Protein AF-A0AB39AM16-F1 (afdb_monomer)

Sequence (163 aa):
MNDDSYDWVLAPHMIETSYLYLKASELMWSHSISISIANAALALEILLKSFNCKVVSNDGLINEKYQFNAKVLNKKENAHDLVYLFNALPTSIKHKFSSDLSLILIERYRHTFIESRYIYEKNAITGGTTALMDMTSRLLKKTISIYLERGCTDQWIKNYPDV

Structure (mmCIF, N/CA/C/O backbone):
data_AF-A0AB39AM16-F1
#
_entry.id   AF-A0AB39AM16-F1
#
loop_
_atom_site.group_PDB
_atom_site.id
_atom_site.type_symbol
_atom_site.label_atom_id
_atom_site.label_alt_id
_atom_site.label_comp_id
_atom_site.label_asym_id
_atom_site.label_entity_id
_atom_site.label_seq_id
_atom_site.pdbx_PDB_ins_code
_atom_site.Cartn_x
_atom_site.Cartn_y
_atom_site.Cartn_z
_atom_site.occupancy
_atom_site.B_iso_or_equiv
_atom_site.auth_seq_id
_atom_site.auth_comp_id
_atom_site.auth_asym_id
_atom_site.auth_atom_id
_atom_site.pdbx_PDB_model_num
ATOM 1 N N . MET A 1 1 ? 5.041 6.022 29.432 1.00 39.16 1 MET A N 1
ATOM 2 C CA . MET A 1 1 ? 4.688 5.126 28.315 1.00 39.16 1 MET A CA 1
ATOM 3 C C . MET A 1 1 ? 3.328 5.588 27.839 1.00 39.16 1 MET A C 1
ATOM 5 O O . MET A 1 1 ? 2.355 5.309 28.523 1.00 39.16 1 MET A O 1
ATOM 9 N N . ASN A 1 2 ? 3.280 6.419 26.796 1.00 37.88 2 ASN A N 1
ATOM 10 C CA . ASN A 1 2 ? 2.002 6.810 26.208 1.00 37.88 2 ASN A CA 1
ATOM 11 C C . ASN A 1 2 ? 1.534 5.630 25.371 1.00 37.88 2 ASN A C 1
ATOM 13 O O . ASN A 1 2 ? 2.184 5.257 24.398 1.00 37.88 2 ASN A O 1
ATOM 17 N N . ASP A 1 3 ? 0.479 4.994 25.851 1.00 43.09 3 ASP A N 1
ATOM 18 C CA . ASP A 1 3 ? -0.252 3.972 25.132 1.00 43.09 3 ASP A CA 1
ATOM 19 C C . ASP A 1 3 ? -0.918 4.662 23.932 1.00 43.09 3 ASP A C 1
ATOM 21 O O . ASP A 1 3 ? -1.806 5.497 24.115 1.00 43.09 3 ASP A O 1
ATOM 25 N N . ASP A 1 4 ? -0.422 4.388 22.718 1.00 51.41 4 ASP A N 1
ATOM 26 C CA . ASP A 1 4 ? -0.986 4.798 21.420 1.00 51.41 4 ASP A CA 1
ATOM 27 C C . ASP A 1 4 ? -2.341 4.087 21.206 1.00 51.41 4 ASP A C 1
ATOM 29 O O . ASP A 1 4 ? -2.531 3.330 20.248 1.00 51.41 4 ASP A O 1
ATOM 33 N N . SER A 1 5 ? -3.275 4.285 22.135 1.00 47.34 5 SER A N 1
ATOM 34 C CA . SER A 1 5 ? -4.622 3.723 22.167 1.00 47.34 5 SER A CA 1
ATOM 35 C C . SER A 1 5 ? -5.466 4.363 21.054 1.00 47.34 5 SER A C 1
ATOM 37 O O . SER A 1 5 ? -6.340 5.193 21.281 1.00 47.34 5 SER A O 1
ATOM 39 N N . TYR A 1 6 ? -5.149 3.945 19.829 1.00 61.00 6 TYR A N 1
ATOM 40 C CA . TYR A 1 6 ? -5.910 4.016 18.588 1.00 61.00 6 TYR A CA 1
ATOM 41 C C . TYR A 1 6 ? -6.390 5.395 18.117 1.00 61.00 6 TYR A C 1
ATOM 43 O O . TYR A 1 6 ? -7.578 5.606 17.897 1.00 61.00 6 TYR A O 1
ATOM 51 N N . ASP A 1 7 ? -5.440 6.277 17.800 1.00 76.81 7 ASP A N 1
ATOM 52 C CA . ASP A 1 7 ? -5.688 7.586 17.163 1.00 76.81 7 ASP A CA 1
ATOM 53 C C . ASP A 1 7 ? -5.973 7.502 15.640 1.00 76.81 7 ASP A C 1
ATOM 55 O O . ASP A 1 7 ? -5.944 8.494 14.914 1.00 76.81 7 ASP A O 1
ATOM 59 N N . TRP A 1 8 ? -6.216 6.294 15.116 1.00 88.81 8 TRP A N 1
ATOM 60 C CA . TRP A 1 8 ? -6.452 6.046 13.692 1.00 88.81 8 TRP A CA 1
ATOM 61 C C . TRP A 1 8 ? -7.643 5.114 13.453 1.00 88.81 8 TRP A C 1
ATOM 63 O O . TRP A 1 8 ? -7.855 4.118 14.163 1.00 88.81 8 TRP A O 1
ATOM 73 N N . VAL A 1 9 ? -8.417 5.445 12.418 1.00 92.56 9 VAL A N 1
ATOM 74 C CA . VAL A 1 9 ? -9.633 4.726 12.023 1.00 92.56 9 VAL A CA 1
ATOM 75 C C . VAL A 1 9 ? -9.296 3.391 11.365 1.00 92.56 9 VAL A C 1
ATOM 77 O O . VAL A 1 9 ? -8.294 3.265 10.663 1.00 92.56 9 VAL A O 1
ATOM 80 N N . LEU A 1 10 ? -10.141 2.383 11.570 1.00 94.69 10 LEU A N 1
ATOM 81 C CA . LEU A 1 10 ? -10.104 1.191 10.728 1.00 94.69 10 LEU A CA 1
ATOM 82 C C . LEU A 1 10 ? -10.630 1.597 9.348 1.00 94.69 10 LEU A C 1
ATOM 84 O O . LEU A 1 10 ? -11.735 2.121 9.262 1.00 94.69 10 LEU A O 1
ATOM 88 N N . ALA A 1 11 ? -9.861 1.355 8.285 1.00 96.62 11 ALA A N 1
ATOM 89 C CA . ALA A 1 11 ? -10.239 1.682 6.908 1.00 96.62 11 ALA A CA 1
ATOM 90 C C . ALA A 1 11 ? -10.289 0.424 6.014 1.00 96.62 11 ALA A C 1
ATOM 92 O O . ALA A 1 11 ? -9.455 0.285 5.113 1.00 96.62 11 ALA A O 1
ATOM 93 N N . PRO A 1 12 ? -11.215 -0.528 6.261 1.00 96.50 12 PRO A N 1
ATOM 94 C CA . PRO A 1 12 ? -11.258 -1.825 5.578 1.00 96.50 12 PRO A CA 1
ATOM 95 C C . PRO A 1 12 ? -11.254 -1.716 4.055 1.00 96.50 12 PRO A C 1
ATOM 97 O O . PRO A 1 12 ? -10.476 -2.397 3.395 1.00 96.50 12 PRO A O 1
ATOM 100 N N . HIS A 1 13 ? -12.023 -0.776 3.503 1.00 97.31 13 HIS A N 1
ATOM 101 C CA . HIS A 1 13 ? -12.110 -0.577 2.059 1.00 97.31 13 HIS A CA 1
ATOM 102 C C . HIS A 1 13 ? -10.779 -0.080 1.446 1.00 97.31 13 HIS A C 1
ATOM 104 O O . HIS A 1 13 ? -10.454 -0.423 0.308 1.00 97.31 13 HIS A O 1
ATOM 110 N N . MET A 1 14 ? -9.927 0.643 2.195 1.00 98.38 14 MET A N 1
ATOM 111 C CA . MET A 1 14 ? -8.550 0.928 1.746 1.00 98.38 14 MET A CA 1
ATOM 112 C C . MET A 1 14 ? -7.671 -0.328 1.745 1.00 98.38 14 MET A C 1
ATOM 114 O O . MET A 1 14 ? -6.839 -0.486 0.851 1.00 98.38 14 MET A O 1
ATOM 118 N N . ILE A 1 15 ? -7.842 -1.218 2.726 1.00 98.31 15 ILE A N 1
ATOM 119 C CA . ILE A 1 15 ? -7.086 -2.476 2.818 1.00 98.31 15 ILE A CA 1
ATOM 120 C C . ILE A 1 15 ? -7.474 -3.421 1.677 1.00 98.31 15 ILE A C 1
ATOM 122 O O . ILE A 1 15 ? -6.590 -3.956 1.007 1.00 98.31 15 ILE A O 1
ATOM 126 N N . GLU A 1 16 ? -8.769 -3.553 1.393 1.00 98.06 16 GLU A N 1
ATOM 127 C CA . GLU A 1 16 ? -9.278 -4.271 0.222 1.00 98.06 16 GLU A CA 1
ATOM 128 C C . GLU A 1 16 ? -8.714 -3.678 -1.076 1.00 98.06 16 GLU A C 1
ATOM 130 O O . GLU A 1 16 ? -8.183 -4.397 -1.921 1.00 98.06 16 GLU A O 1
ATOM 135 N N . THR A 1 17 ? -8.727 -2.350 -1.214 1.00 98.44 17 THR A N 1
ATOM 136 C CA . THR A 1 17 ? -8.153 -1.687 -2.394 1.00 98.44 17 THR A CA 1
ATOM 137 C C . THR A 1 17 ? -6.654 -1.992 -2.538 1.00 98.44 17 THR A C 1
ATOM 139 O O . THR A 1 17 ? -6.186 -2.299 -3.635 1.00 98.44 17 THR A O 1
ATOM 142 N N . SER A 1 18 ? -5.886 -1.954 -1.441 1.00 98.69 18 SER A N 1
ATOM 143 C CA . SER A 1 18 ? -4.465 -2.336 -1.434 1.00 98.69 18 SER A CA 1
ATOM 144 C C . SER A 1 18 ? -4.266 -3.784 -1.899 1.00 98.69 18 SER A C 1
ATOM 146 O O . SER A 1 18 ? -3.403 -4.047 -2.740 1.00 98.69 18 SER A O 1
ATOM 148 N N . TYR A 1 19 ? -5.101 -4.712 -1.424 1.00 98.69 19 TYR A N 1
ATOM 149 C CA . TYR A 1 19 ? -5.098 -6.102 -1.877 1.00 98.69 19 TYR A CA 1
ATOM 150 C C . TYR A 1 19 ? -5.367 -6.234 -3.379 1.00 98.69 19 TYR A C 1
ATOM 152 O O . TYR A 1 19 ? -4.644 -6.962 -4.057 1.00 98.69 19 TYR A O 1
ATOM 160 N N . LEU A 1 20 ? -6.357 -5.520 -3.921 1.00 98.50 20 LEU A N 1
ATOM 161 C CA . LEU A 1 20 ? -6.680 -5.581 -5.350 1.00 98.50 20 LEU A CA 1
ATOM 162 C C . LEU A 1 20 ? -5.506 -5.110 -6.220 1.00 98.50 20 LEU A C 1
ATOM 164 O O . LEU A 1 20 ? -5.180 -5.757 -7.216 1.00 98.50 20 LEU A O 1
ATOM 168 N N . TYR A 1 21 ? -4.808 -4.042 -5.821 1.00 98.56 21 TYR A N 1
ATOM 169 C CA . TYR A 1 21 ? -3.587 -3.609 -6.512 1.00 98.56 21 TYR A CA 1
ATOM 170 C C . TYR A 1 21 ? -2.434 -4.604 -6.356 1.00 98.56 21 TYR A C 1
ATOM 172 O O . TYR A 1 21 ? -1.667 -4.813 -7.297 1.00 98.56 21 TYR A O 1
ATOM 180 N N . LEU A 1 22 ? -2.324 -5.274 -5.208 1.00 98.56 22 LEU A N 1
ATOM 181 C CA . LEU A 1 22 ? -1.355 -6.351 -5.029 1.00 98.56 22 LEU A CA 1
ATOM 182 C C . LEU A 1 22 ? -1.666 -7.544 -5.951 1.00 98.56 22 LEU A C 1
ATOM 184 O O . LEU A 1 22 ? -0.759 -8.081 -6.582 1.00 98.56 22 LEU A O 1
ATOM 188 N N . LYS A 1 23 ? -2.940 -7.912 -6.114 1.00 98.44 23 LYS A N 1
ATOM 189 C CA . LYS A 1 23 ? -3.370 -8.950 -7.065 1.00 98.44 23 LYS A CA 1
ATOM 190 C C . LYS A 1 23 ? -3.097 -8.553 -8.511 1.00 98.44 23 LYS A C 1
ATOM 192 O O . LYS A 1 23 ? -2.592 -9.363 -9.286 1.00 98.44 23 LYS A O 1
ATOM 197 N N . ALA A 1 24 ? -3.348 -7.295 -8.867 1.00 98.12 24 ALA A N 1
ATOM 198 C CA . ALA A 1 24 ? -2.972 -6.762 -10.173 1.00 98.12 24 ALA A CA 1
ATOM 199 C C . ALA A 1 24 ? -1.452 -6.849 -10.405 1.00 98.12 24 ALA A C 1
ATOM 201 O O . ALA A 1 24 ? -1.019 -7.230 -11.491 1.00 98.12 24 ALA A O 1
ATOM 202 N N . SER A 1 25 ? -0.638 -6.566 -9.380 1.00 97.81 25 SER A N 1
ATOM 203 C CA . SER A 1 25 ? 0.816 -6.760 -9.433 1.00 97.81 25 SER A CA 1
ATOM 204 C C . SER A 1 25 ? 1.187 -8.213 -9.736 1.00 97.81 25 SER A C 1
ATOM 206 O O . SER A 1 25 ? 1.980 -8.452 -10.647 1.00 97.81 25 SER A O 1
ATOM 208 N N . GLU A 1 26 ? 0.613 -9.176 -9.013 1.00 98.12 26 GLU A N 1
ATOM 209 C CA . GLU A 1 26 ? 0.876 -10.611 -9.205 1.00 98.12 26 GLU A CA 1
ATOM 210 C C . GLU A 1 26 ? 0.556 -11.060 -10.639 1.00 98.12 26 GLU A C 1
ATOM 212 O O . GLU A 1 26 ? 1.390 -11.684 -11.296 1.00 98.12 26 GLU A O 1
ATOM 217 N N . LEU A 1 27 ? -0.615 -10.678 -11.159 1.00 98.12 27 LEU A N 1
ATOM 218 C CA . LEU A 1 27 ? -1.039 -11.015 -12.521 1.00 98.12 27 LEU A CA 1
ATOM 219 C C . LEU A 1 27 ? -0.117 -10.396 -13.579 1.00 98.12 27 LEU A C 1
ATOM 221 O O . LEU A 1 27 ? 0.266 -11.057 -14.545 1.00 98.12 27 LEU A O 1
ATOM 225 N N . MET A 1 28 ? 0.287 -9.140 -13.383 1.00 96.69 28 MET A N 1
ATOM 226 C CA . MET A 1 28 ? 1.123 -8.422 -14.342 1.00 96.69 28 MET A CA 1
ATOM 227 C C . MET A 1 28 ? 2.578 -8.880 -14.358 1.00 96.69 28 MET A C 1
ATOM 229 O O . MET A 1 28 ? 3.272 -8.568 -15.322 1.00 96.69 28 MET A O 1
ATOM 233 N N . TRP A 1 29 ? 3.055 -9.628 -13.358 1.00 97.19 29 TRP A N 1
ATOM 234 C CA . TRP A 1 29 ? 4.465 -10.028 -13.265 1.00 97.19 29 TRP A CA 1
ATOM 235 C C . TRP A 1 29 ? 4.970 -10.742 -14.528 1.00 97.19 29 TRP A C 1
ATOM 237 O O . TRP A 1 29 ? 6.063 -10.455 -15.013 1.00 97.19 29 TRP A O 1
ATOM 247 N N . SER A 1 30 ? 4.144 -11.622 -15.103 1.00 95.88 30 SER A N 1
ATOM 248 C CA . SER A 1 30 ? 4.477 -12.386 -16.315 1.00 95.88 30 SER A CA 1
ATOM 249 C C . SER A 1 30 ? 4.346 -11.593 -17.624 1.00 95.88 30 SER A C 1
ATOM 251 O O . SER A 1 30 ? 4.887 -12.009 -18.647 1.00 95.88 30 SER A O 1
ATOM 253 N N . HIS A 1 31 ? 3.658 -10.449 -17.600 1.00 95.25 31 HIS A N 1
ATOM 254 C CA . HIS A 1 31 ? 3.367 -9.636 -18.785 1.00 95.25 31 HIS A CA 1
ATOM 255 C C . HIS A 1 31 ? 4.211 -8.360 -18.850 1.00 95.25 31 HIS A C 1
ATOM 257 O O . HIS A 1 31 ? 4.647 -7.942 -19.920 1.00 95.25 31 HIS A O 1
ATOM 263 N N . SER A 1 32 ? 4.428 -7.715 -17.707 1.00 94.50 32 SER A N 1
ATOM 264 C CA . SER A 1 32 ? 5.239 -6.513 -17.571 1.00 94.50 32 SER A CA 1
ATOM 265 C C . SER A 1 32 ? 5.701 -6.356 -16.125 1.00 94.50 32 SER A C 1
ATOM 267 O O . SER A 1 32 ? 4.945 -5.928 -15.250 1.00 94.50 32 SER A O 1
ATOM 269 N N . ILE A 1 33 ? 6.982 -6.646 -15.892 1.00 93.94 33 ILE A N 1
ATOM 270 C CA . ILE A 1 33 ? 7.633 -6.476 -14.585 1.00 93.94 33 ILE A CA 1
ATOM 271 C C . ILE A 1 33 ? 7.499 -5.028 -14.096 1.00 93.94 33 ILE A C 1
ATOM 273 O O . ILE A 1 33 ? 7.208 -4.797 -12.927 1.00 93.94 33 ILE A O 1
ATOM 277 N N . SER A 1 34 ? 7.650 -4.046 -14.985 1.00 93.50 34 SER A N 1
ATOM 278 C CA . SER A 1 34 ? 7.537 -2.628 -14.637 1.00 93.50 34 SER A CA 1
ATOM 279 C C . SER A 1 34 ? 6.146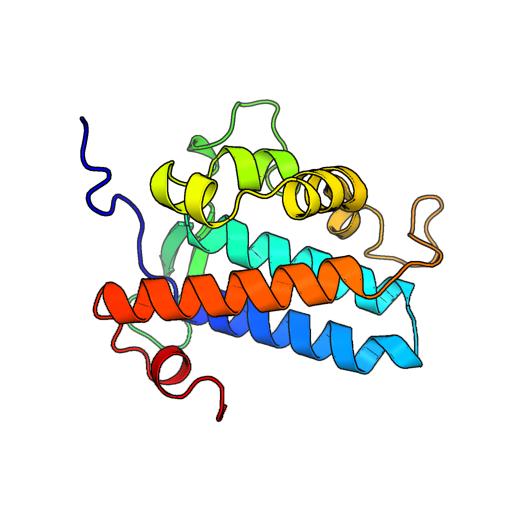 -2.260 -14.123 1.00 93.50 34 SER A C 1
ATOM 281 O O . SER A 1 34 ? 6.026 -1.656 -13.057 1.00 93.50 34 SER A O 1
ATOM 283 N N . ILE A 1 35 ? 5.090 -2.671 -14.839 1.00 95.00 35 ILE A N 1
ATOM 284 C CA . ILE A 1 35 ? 3.702 -2.430 -14.418 1.00 95.00 35 ILE A CA 1
ATOM 285 C C . ILE A 1 35 ? 3.397 -3.199 -13.130 1.00 95.00 35 ILE A C 1
ATOM 287 O O . ILE A 1 35 ? 2.724 -2.675 -12.244 1.00 95.00 35 ILE A O 1
ATOM 291 N N . SER A 1 36 ? 3.907 -4.423 -12.996 1.00 96.19 36 SER A N 1
ATOM 292 C CA . SER A 1 36 ? 3.769 -5.214 -11.774 1.00 96.19 36 SER A CA 1
ATOM 293 C C . SER A 1 36 ? 4.349 -4.480 -10.560 1.00 96.19 36 SER A C 1
ATOM 295 O O . SER A 1 36 ? 3.630 -4.206 -9.601 1.00 96.19 36 SER A O 1
ATOM 297 N N . ILE A 1 37 ? 5.607 -4.035 -10.634 1.00 96.19 37 ILE A N 1
ATOM 298 C CA . ILE A 1 37 ? 6.263 -3.322 -9.531 1.00 96.19 37 ILE A CA 1
ATOM 299 C C . ILE A 1 37 ? 5.556 -1.994 -9.216 1.00 96.19 37 ILE A C 1
ATOM 301 O O . ILE A 1 37 ? 5.396 -1.662 -8.041 1.00 96.19 37 ILE A O 1
ATOM 305 N N . ALA A 1 38 ? 5.088 -1.252 -10.225 1.00 95.75 38 ALA A N 1
ATOM 306 C CA . ALA A 1 38 ? 4.311 -0.030 -10.004 1.00 95.75 38 ALA A CA 1
ATOM 307 C C . ALA A 1 38 ? 3.011 -0.305 -9.222 1.00 95.75 38 ALA A C 1
ATOM 309 O O . ALA A 1 38 ? 2.681 0.438 -8.295 1.00 95.75 38 ALA A O 1
ATOM 310 N N . ASN A 1 39 ? 2.311 -1.403 -9.530 1.00 97.25 39 ASN A N 1
ATOM 311 C CA . ASN A 1 39 ? 1.129 -1.834 -8.780 1.00 97.25 39 ASN A CA 1
ATOM 312 C C . ASN A 1 39 ? 1.475 -2.284 -7.351 1.00 97.25 39 ASN A C 1
ATOM 314 O O . ASN A 1 39 ? 0.753 -1.935 -6.419 1.00 97.25 39 ASN A O 1
ATOM 318 N N . ALA A 1 40 ? 2.595 -2.984 -7.139 1.00 97.88 40 ALA A N 1
ATOM 319 C CA . ALA A 1 40 ? 3.052 -3.344 -5.793 1.00 97.88 40 ALA A CA 1
ATOM 320 C C . ALA A 1 40 ? 3.398 -2.108 -4.942 1.00 97.88 40 ALA A C 1
ATOM 322 O O . ALA A 1 40 ? 3.095 -2.076 -3.746 1.00 97.88 40 ALA A O 1
ATOM 323 N N . ALA A 1 41 ? 4.008 -1.085 -5.555 1.00 97.44 41 ALA A N 1
ATOM 324 C CA . ALA A 1 41 ? 4.302 0.190 -4.905 1.00 97.44 41 ALA A CA 1
ATOM 325 C C . ALA A 1 41 ? 3.016 0.944 -4.537 1.00 97.44 41 ALA A C 1
ATOM 327 O O . ALA A 1 41 ? 2.897 1.426 -3.414 1.00 97.44 41 ALA A O 1
ATOM 328 N N . LEU A 1 42 ? 2.030 0.981 -5.440 1.00 97.81 42 LEU A N 1
ATOM 329 C CA . LEU A 1 42 ? 0.723 1.582 -5.168 1.00 97.81 42 LEU A CA 1
ATOM 330 C C . LEU A 1 42 ? -0.033 0.844 -4.055 1.00 97.81 42 LEU A C 1
ATOM 332 O O . LEU A 1 42 ? -0.578 1.476 -3.152 1.00 97.81 42 LEU A O 1
ATOM 336 N N . ALA A 1 43 ? -0.027 -0.489 -4.074 1.00 98.62 43 ALA A N 1
ATOM 337 C CA . ALA A 1 43 ? -0.616 -1.297 -3.013 1.00 98.62 43 ALA A CA 1
ATOM 338 C C . ALA A 1 43 ? -0.003 -0.955 -1.645 1.00 98.62 43 ALA A C 1
ATOM 340 O O . ALA A 1 43 ? -0.737 -0.753 -0.673 1.00 98.62 43 ALA A O 1
ATOM 341 N N . LEU A 1 44 ? 1.328 -0.828 -1.573 1.00 98.62 44 LEU A N 1
ATOM 342 C CA . LEU A 1 44 ? 2.023 -0.423 -0.352 1.00 98.62 44 LEU A CA 1
ATOM 343 C C . LEU A 1 44 ? 1.683 1.012 0.060 1.00 98.62 44 LEU A C 1
ATOM 345 O O . LEU A 1 44 ? 1.421 1.253 1.233 1.00 98.62 44 LEU A O 1
ATOM 349 N N . GLU A 1 45 ? 1.645 1.955 -0.882 1.00 98.44 45 GLU A N 1
ATOM 350 C CA . GLU A 1 45 ? 1.264 3.344 -0.612 1.00 98.44 45 GLU A CA 1
ATOM 351 C C . GLU A 1 45 ? -0.123 3.427 0.040 1.00 98.44 45 GLU A C 1
ATOM 353 O O . GLU A 1 45 ? -0.285 4.080 1.073 1.00 98.44 45 GLU A O 1
ATOM 358 N N . ILE A 1 46 ? -1.116 2.737 -0.530 1.00 98.62 46 ILE A N 1
ATOM 359 C CA . ILE A 1 46 ? -2.488 2.701 -0.005 1.00 98.62 46 ILE A CA 1
ATOM 360 C C . ILE A 1 46 ? -2.507 2.111 1.410 1.00 98.62 46 ILE A C 1
A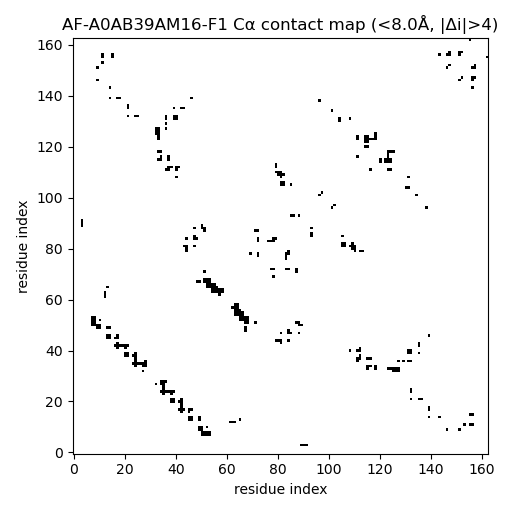TOM 362 O O . ILE A 1 46 ? -3.132 2.686 2.303 1.00 98.62 46 ILE A O 1
ATOM 366 N N . LEU A 1 47 ? -1.778 1.014 1.634 1.00 98.69 47 LEU A N 1
ATOM 367 C CA . LEU A 1 47 ? -1.664 0.368 2.942 1.00 98.69 47 LEU A CA 1
ATOM 368 C C . LEU A 1 47 ? -1.017 1.279 3.990 1.00 98.69 47 LEU A C 1
ATOM 370 O O . LEU A 1 47 ? -1.458 1.314 5.133 1.00 98.69 47 LEU A O 1
ATOM 374 N N . LEU A 1 48 ? 0.026 2.032 3.639 1.00 98.25 48 LEU A N 1
ATOM 375 C CA . LEU A 1 48 ? 0.647 2.967 4.580 1.00 98.25 48 LEU A CA 1
ATOM 376 C C . LEU A 1 48 ? -0.296 4.137 4.891 1.00 98.25 48 LEU A C 1
ATOM 378 O O . LEU A 1 48 ? -0.433 4.544 6.046 1.00 98.25 48 LEU A O 1
ATOM 382 N N . LYS A 1 49 ? -1.001 4.644 3.874 1.00 98.06 49 LYS A N 1
ATOM 383 C CA . LYS A 1 49 ? -1.972 5.735 4.029 1.00 98.06 49 LYS A CA 1
ATOM 384 C C . LYS A 1 49 ? -3.170 5.360 4.893 1.00 98.06 49 LYS A C 1
ATOM 386 O O . LYS A 1 49 ? -3.701 6.251 5.555 1.00 98.06 49 LYS A O 1
ATOM 391 N N . SER A 1 50 ? -3.586 4.092 4.927 1.00 97.75 50 SER A N 1
ATOM 392 C CA . SER A 1 50 ? -4.761 3.675 5.706 1.00 97.75 50 SER A CA 1
ATOM 393 C C . SER A 1 50 ? -4.618 3.951 7.205 1.00 97.75 50 SER A C 1
ATOM 395 O O . SER A 1 50 ? -5.618 4.163 7.879 1.00 97.75 50 SER A O 1
ATOM 397 N N . PHE A 1 51 ? -3.390 4.005 7.734 1.00 97.06 51 PHE A N 1
ATOM 398 C CA . PHE A 1 51 ? -3.134 4.302 9.150 1.00 97.06 51 PHE A CA 1
ATOM 399 C C . PHE A 1 51 ? -3.187 5.792 9.503 1.00 97.06 51 PHE A C 1
ATOM 401 O O . PHE A 1 51 ? -3.184 6.135 10.676 1.00 97.06 51 PHE A O 1
ATOM 408 N N . ASN A 1 52 ? -3.231 6.679 8.510 1.00 95.75 52 ASN A N 1
ATOM 409 C CA . ASN A 1 52 ? -3.273 8.128 8.698 1.00 95.75 52 ASN A CA 1
ATOM 410 C C . ASN A 1 52 ? -4.326 8.741 7.773 1.00 95.75 52 ASN A C 1
ATOM 412 O O . ASN A 1 52 ? -4.073 9.718 7.067 1.00 95.75 52 ASN A O 1
ATOM 416 N N . CYS A 1 53 ? -5.510 8.139 7.727 1.00 95.62 53 CYS A N 1
ATOM 417 C CA . CYS A 1 53 ? -6.630 8.621 6.932 1.00 95.62 53 CYS A CA 1
ATOM 418 C C . CYS A 1 53 ? -7.809 9.035 7.817 1.00 95.62 53 CYS A C 1
ATOM 420 O O . CYS A 1 53 ? -7.843 8.772 9.017 1.00 95.62 53 CYS A O 1
ATOM 422 N N . LYS A 1 54 ? -8.777 9.710 7.202 1.00 94.88 54 LYS A N 1
ATOM 423 C CA . LYS A 1 54 ? -10.091 9.990 7.782 1.00 94.88 54 LYS A CA 1
ATOM 424 C C . LYS A 1 54 ? -11.170 9.696 6.752 1.00 94.88 54 LYS A C 1
ATOM 426 O O . LYS A 1 54 ? -10.943 9.906 5.556 1.00 94.88 54 LYS A O 1
ATOM 431 N N . VAL A 1 55 ? -12.340 9.278 7.215 1.00 95.19 55 VAL A N 1
ATOM 432 C CA . VAL A 1 55 ? -13.532 9.189 6.371 1.00 95.19 55 VAL A CA 1
ATOM 433 C C . VAL A 1 55 ? -13.972 10.606 5.994 1.00 95.19 55 VAL A C 1
ATOM 435 O O . VAL A 1 55 ? -13.976 11.515 6.824 1.00 95.19 55 VAL A O 1
ATOM 438 N N . VAL A 1 56 ? -14.283 10.819 4.717 1.00 96.38 56 VAL A N 1
ATOM 439 C CA . VAL A 1 56 ? -14.774 12.102 4.185 1.00 96.38 56 VAL A CA 1
ATOM 440 C C . VAL A 1 56 ? -16.124 11.982 3.485 1.00 96.38 56 VAL A C 1
ATOM 442 O O . VAL A 1 56 ? -16.761 13.000 3.230 1.00 96.38 56 VAL A O 1
ATOM 445 N N . SER A 1 57 ? -16.566 10.766 3.156 1.00 95.38 57 SER A N 1
ATOM 446 C CA . SER A 1 57 ? -17.892 10.499 2.591 1.00 95.38 57 SER A CA 1
ATOM 447 C C . SER A 1 57 ? -18.242 9.013 2.710 1.00 95.38 57 SER A C 1
ATOM 449 O O . SER A 1 57 ? -17.338 8.186 2.823 1.00 95.38 57 SER A O 1
ATOM 451 N N . ASN A 1 58 ? -19.537 8.687 2.623 1.00 93.44 58 ASN A N 1
ATOM 452 C CA . ASN A 1 58 ? -20.082 7.326 2.698 1.00 93.44 58 ASN A CA 1
ATOM 453 C C . ASN A 1 58 ? -19.715 6.558 3.984 1.00 93.44 58 ASN A C 1
ATOM 455 O O . ASN A 1 58 ? -19.513 5.354 3.915 1.00 93.44 58 ASN A O 1
ATOM 459 N N . ASP A 1 59 ? -19.622 7.249 5.124 1.00 92.94 59 ASP A N 1
ATOM 460 C CA . ASP A 1 59 ? -19.285 6.659 6.431 1.00 92.94 59 ASP A CA 1
ATOM 461 C C . ASP A 1 59 ? -20.183 5.458 6.773 1.00 92.94 59 ASP A C 1
ATOM 463 O O . ASP A 1 59 ? -21.412 5.538 6.674 1.00 92.94 59 ASP A O 1
ATOM 467 N N . GLY A 1 60 ? -19.559 4.331 7.114 1.00 86.50 60 GLY A N 1
ATOM 468 C CA . GLY A 1 60 ? -20.204 3.056 7.416 1.00 86.50 60 GLY A CA 1
ATOM 469 C C . GLY A 1 60 ? -20.707 2.256 6.207 1.00 86.50 60 GLY A C 1
ATOM 470 O O . GLY A 1 60 ? -21.305 1.196 6.399 1.00 86.50 60 GLY A O 1
ATOM 471 N N . LEU A 1 61 ? -20.501 2.724 4.971 1.00 89.75 61 LEU A N 1
ATOM 472 C CA . LEU A 1 61 ? -20.907 2.015 3.751 1.00 89.75 61 LEU A CA 1
ATOM 473 C C . LEU A 1 61 ? -19.721 1.308 3.080 1.00 89.75 61 LEU A C 1
ATOM 475 O O . LEU A 1 61 ? -18.575 1.730 3.182 1.00 89.75 61 LEU A O 1
ATOM 479 N N . ILE A 1 62 ? -20.003 0.280 2.273 1.00 86.69 62 ILE A N 1
ATOM 480 C CA . ILE A 1 62 ? -18.966 -0.479 1.542 1.00 86.69 62 ILE A CA 1
ATOM 481 C C . ILE A 1 62 ? -18.109 0.390 0.600 1.00 86.69 62 ILE A C 1
ATOM 483 O O . ILE A 1 62 ? -17.004 0.023 0.228 1.00 86.69 62 ILE A O 1
ATOM 487 N N . ASN A 1 63 ? -18.611 1.563 0.208 1.00 89.00 63 ASN A N 1
ATOM 488 C CA . ASN A 1 63 ? -17.942 2.507 -0.680 1.00 89.00 63 ASN A CA 1
ATOM 489 C C . ASN A 1 63 ? -17.453 3.774 0.048 1.00 89.00 63 ASN A C 1
ATOM 491 O O . ASN A 1 63 ? -17.412 4.851 -0.570 1.00 89.00 63 ASN A O 1
ATOM 495 N N . GLU A 1 64 ? -17.089 3.643 1.331 1.00 94.62 64 GLU A N 1
ATOM 496 C CA . GLU A 1 64 ? -16.433 4.676 2.139 1.00 94.62 64 GLU A CA 1
ATOM 497 C C . GLU A 1 64 ? -15.324 5.385 1.356 1.00 94.62 64 GLU A C 1
ATOM 499 O O . GLU A 1 64 ? -14.511 4.767 0.653 1.00 94.62 64 GLU A O 1
ATOM 504 N N . LYS A 1 65 ? -15.300 6.714 1.462 1.00 95.56 65 LYS A N 1
ATOM 505 C CA . LYS A 1 65 ? -14.283 7.565 0.845 1.00 95.56 65 LYS A CA 1
ATOM 506 C C . LYS A 1 65 ? -13.386 8.127 1.925 1.00 95.56 65 LYS A C 1
ATOM 508 O O . LYS A 1 65 ? -13.864 8.736 2.879 1.00 95.56 65 LYS A O 1
ATOM 513 N N . TYR A 1 66 ? -12.083 7.987 1.715 1.00 96.94 66 TYR A N 1
ATOM 514 C CA . TYR A 1 66 ? -11.070 8.416 2.667 1.00 96.94 66 TYR A CA 1
ATOM 515 C C . TYR A 1 66 ? -10.212 9.534 2.093 1.00 96.94 66 TYR A C 1
ATOM 517 O O . TYR A 1 66 ? -9.972 9.618 0.888 1.00 96.94 66 TYR A O 1
ATOM 525 N N . GLN A 1 67 ? -9.704 10.373 2.986 1.00 96.38 67 GLN A N 1
ATOM 526 C CA . GLN A 1 67 ? -8.679 11.355 2.680 1.00 96.38 67 GLN A CA 1
ATOM 527 C C . GLN A 1 67 ? -7.476 11.116 3.588 1.00 96.38 67 GLN A C 1
ATOM 529 O O . GLN A 1 67 ? -7.621 11.016 4.806 1.00 96.38 67 GLN A O 1
ATOM 534 N N . PHE A 1 68 ? -6.282 11.059 3.000 1.00 96.12 68 PHE A N 1
ATOM 535 C CA . PHE A 1 68 ? -5.039 11.012 3.765 1.00 96.12 68 PHE A CA 1
ATOM 536 C C . PHE A 1 68 ? -4.850 12.309 4.569 1.00 96.12 68 PHE A C 1
ATOM 538 O O . PHE A 1 68 ? -5.001 13.416 4.041 1.00 96.12 68 PHE A O 1
ATOM 545 N N . ASN A 1 69 ? -4.507 12.178 5.848 1.00 94.62 69 ASN A N 1
ATOM 546 C CA . ASN A 1 69 ? -4.225 13.293 6.737 1.00 94.62 69 ASN A CA 1
ATOM 547 C C . ASN A 1 69 ? -2.803 13.815 6.500 1.00 94.62 69 ASN A C 1
ATOM 549 O O . ASN A 1 69 ? -1.876 13.487 7.230 1.00 94.62 69 ASN A O 1
ATOM 553 N N . ALA A 1 70 ? -2.631 14.695 5.514 1.00 91.75 70 ALA A N 1
ATOM 554 C CA . ALA A 1 70 ? -1.323 15.267 5.184 1.00 91.75 70 ALA A CA 1
ATOM 555 C C . ALA A 1 70 ? -0.639 16.032 6.340 1.00 91.75 70 ALA A C 1
ATOM 557 O O . ALA A 1 70 ? 0.544 16.336 6.238 1.00 91.75 70 ALA A O 1
ATOM 558 N N . LYS A 1 71 ? -1.341 16.331 7.446 1.00 92.25 71 LYS A N 1
ATOM 559 C CA . LYS A 1 71 ? -0.749 16.975 8.631 1.00 92.25 71 LYS A CA 1
ATOM 560 C C . LYS A 1 71 ? 0.232 16.078 9.388 1.00 92.25 71 LYS A C 1
ATOM 562 O O . LYS A 1 71 ? 1.001 16.603 10.183 1.00 92.25 71 LYS A O 1
ATOM 567 N N . VAL A 1 72 ? 0.196 14.761 9.163 1.00 93.06 72 VAL A N 1
ATOM 568 C CA . VAL A 1 72 ? 1.176 13.829 9.749 1.00 93.06 72 VAL A CA 1
ATOM 569 C C . VAL A 1 72 ? 2.548 13.921 9.075 1.00 93.06 72 VAL A C 1
ATOM 571 O O . VAL A 1 72 ? 3.510 13.339 9.562 1.00 93.06 72 VAL A O 1
ATOM 574 N N . LEU A 1 73 ? 2.632 14.655 7.962 1.00 94.31 73 LEU A N 1
ATOM 575 C CA . LEU A 1 73 ? 3.855 14.917 7.219 1.00 94.31 73 LEU A CA 1
ATOM 576 C C . LEU A 1 73 ? 4.334 16.353 7.452 1.00 94.31 73 LEU A C 1
ATOM 578 O O . LEU A 1 73 ? 3.548 17.285 7.647 1.00 94.31 73 LEU A O 1
ATOM 582 N N . ASN A 1 74 ? 5.643 16.555 7.350 1.00 93.56 74 ASN A N 1
ATOM 583 C CA . ASN A 1 74 ? 6.230 17.887 7.293 1.00 93.56 74 ASN A CA 1
ATOM 584 C C . ASN A 1 74 ? 5.855 18.588 5.974 1.00 93.56 74 ASN A C 1
ATOM 586 O O . ASN A 1 74 ? 5.680 17.954 4.940 1.00 93.56 74 ASN A O 1
ATOM 590 N N . LYS A 1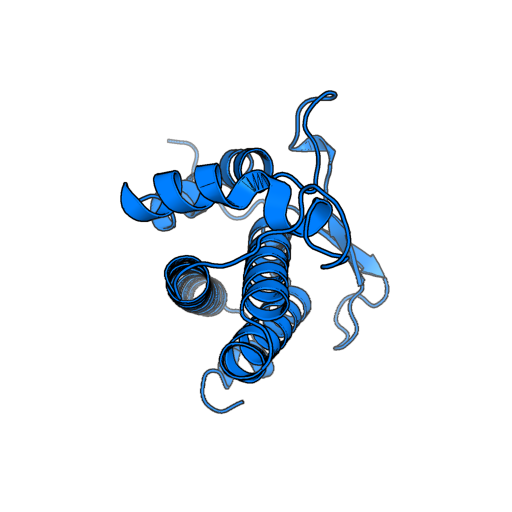 75 ? 5.820 19.932 5.957 1.00 87.50 75 LYS A N 1
ATOM 591 C CA . LYS A 1 75 ? 5.382 20.733 4.783 1.00 87.50 75 LYS A CA 1
ATOM 592 C C . LYS A 1 75 ? 6.106 20.430 3.459 1.00 87.50 75 LYS A C 1
ATOM 594 O O . LYS A 1 75 ? 5.585 20.777 2.406 1.00 87.50 75 LYS A O 1
ATOM 599 N N . LYS A 1 76 ? 7.321 19.878 3.511 1.00 90.69 76 LYS A N 1
ATOM 600 C CA . LYS A 1 76 ? 8.140 19.549 2.331 1.00 90.69 76 LYS A CA 1
ATOM 601 C C . LYS A 1 76 ? 8.061 18.071 1.936 1.00 90.69 76 LYS A C 1
ATOM 603 O O . LYS A 1 76 ? 8.605 17.702 0.902 1.00 90.69 76 LYS A O 1
ATOM 608 N N . GLU A 1 77 ? 7.441 17.236 2.761 1.00 93.62 77 GLU A N 1
ATOM 609 C CA . GLU A 1 77 ? 7.365 15.798 2.538 1.00 93.62 77 GLU A CA 1
ATOM 610 C C . GLU A 1 77 ? 6.229 15.470 1.569 1.00 93.62 77 GLU A C 1
ATOM 612 O O . GLU A 1 77 ? 5.112 15.980 1.670 1.00 93.62 77 GLU A O 1
ATOM 617 N N . ASN A 1 78 ? 6.536 14.620 0.593 1.00 93.06 78 ASN A N 1
ATOM 618 C CA . ASN A 1 78 ? 5.594 14.197 -0.429 1.00 93.06 78 ASN A CA 1
ATOM 619 C C . ASN A 1 78 ? 4.704 13.058 0.098 1.00 93.06 78 ASN A C 1
ATOM 621 O O . ASN A 1 78 ? 5.201 12.032 0.553 1.00 93.06 78 ASN A O 1
ATOM 625 N N . ALA A 1 79 ? 3.383 13.208 -0.031 1.00 94.06 79 ALA A N 1
ATOM 626 C CA . ALA A 1 79 ? 2.398 12.206 0.380 1.00 94.06 79 ALA A CA 1
ATOM 627 C C . ALA A 1 79 ? 2.358 10.944 -0.504 1.00 94.06 79 ALA A C 1
ATOM 629 O O . ALA A 1 79 ? 1.519 10.079 -0.278 1.00 94.06 79 ALA A O 1
ATOM 630 N N . HIS A 1 80 ? 3.210 10.840 -1.518 1.00 95.44 80 HIS A N 1
ATOM 631 C CA . HIS A 1 80 ? 3.391 9.659 -2.366 1.00 95.44 80 HIS A CA 1
ATOM 632 C C . HIS A 1 80 ? 4.771 9.011 -2.176 1.00 95.44 80 HIS A C 1
ATOM 634 O O . HIS A 1 80 ? 5.109 8.055 -2.865 1.00 95.44 80 HIS A O 1
ATOM 640 N N . ASP A 1 81 ? 5.591 9.542 -1.267 1.00 96.88 81 ASP A N 1
ATOM 641 C CA . ASP A 1 81 ? 6.893 8.972 -0.941 1.00 96.88 81 ASP A CA 1
ATOM 642 C C . ASP A 1 81 ? 6.735 7.905 0.148 1.00 96.88 81 ASP A C 1
ATOM 644 O O . ASP A 1 81 ? 6.306 8.198 1.270 1.00 96.88 81 ASP A O 1
ATOM 648 N N . LEU A 1 82 ? 7.091 6.659 -0.171 1.00 97.62 82 LEU A N 1
ATOM 649 C CA . LEU A 1 82 ? 6.913 5.533 0.750 1.00 97.62 82 LEU A CA 1
ATOM 650 C C . LEU A 1 82 ? 7.727 5.684 2.041 1.00 97.62 82 LEU A C 1
ATOM 652 O O . LEU A 1 82 ? 7.284 5.215 3.087 1.00 97.62 82 LEU A O 1
ATOM 656 N N . VAL A 1 83 ? 8.885 6.348 1.998 1.00 97.94 83 VAL A N 1
ATOM 657 C CA . VAL A 1 83 ? 9.725 6.580 3.182 1.00 97.94 83 VAL A CA 1
ATOM 658 C C . VAL A 1 83 ? 9.031 7.555 4.122 1.00 97.94 83 VAL A C 1
ATOM 660 O O . VAL A 1 83 ? 8.968 7.309 5.328 1.00 97.94 83 VAL A O 1
ATOM 663 N N . TYR A 1 84 ? 8.470 8.643 3.592 1.00 97.81 84 TYR A N 1
ATOM 664 C CA . TYR A 1 84 ? 7.731 9.608 4.408 1.00 97.81 84 TYR A CA 1
ATOM 665 C C . TYR A 1 84 ? 6.446 9.003 4.972 1.00 97.81 84 TYR A C 1
ATOM 667 O O . TYR A 1 84 ? 6.184 9.133 6.166 1.00 97.81 84 TYR A O 1
ATOM 675 N N . LEU A 1 85 ? 5.698 8.253 4.160 1.00 97.81 85 LEU A N 1
ATOM 676 C CA . LEU A 1 85 ? 4.498 7.555 4.619 1.00 97.81 85 LEU A CA 1
ATOM 677 C C . LEU A 1 85 ? 4.806 6.519 5.706 1.00 97.81 85 LEU A C 1
ATOM 679 O O . LEU A 1 85 ? 4.094 6.456 6.706 1.00 97.81 85 LEU A O 1
ATOM 683 N N . PHE A 1 86 ? 5.880 5.741 5.550 1.00 97.88 86 PHE A N 1
ATOM 684 C CA . PHE A 1 86 ? 6.311 4.778 6.562 1.00 97.88 86 PHE A CA 1
ATOM 685 C C . PHE A 1 86 ? 6.748 5.467 7.856 1.00 97.88 86 PHE A C 1
ATOM 687 O O . PHE A 1 86 ? 6.428 5.014 8.956 1.00 97.88 86 PHE A O 1
ATOM 694 N N . ASN A 1 87 ? 7.476 6.579 7.742 1.00 96.69 87 ASN A N 1
ATOM 695 C CA . ASN A 1 87 ? 7.944 7.319 8.905 1.00 96.69 87 ASN A CA 1
ATOM 696 C C . ASN A 1 87 ? 6.818 7.975 9.700 1.00 96.69 87 ASN A C 1
ATOM 698 O O . ASN A 1 87 ? 6.981 8.116 10.911 1.00 96.69 87 ASN A O 1
ATOM 702 N N . ALA A 1 88 ? 5.712 8.311 9.038 1.00 96.00 88 ALA A N 1
ATOM 703 C CA . ALA A 1 88 ? 4.528 8.904 9.641 1.00 96.00 88 ALA A CA 1
ATOM 704 C C . ALA A 1 88 ? 3.549 7.882 10.242 1.00 96.00 88 ALA A C 1
ATOM 706 O O . ALA A 1 88 ? 2.538 8.280 10.817 1.00 96.00 88 ALA A O 1
ATOM 707 N N . LEU A 1 89 ? 3.800 6.574 10.108 1.00 96.50 89 LEU A N 1
ATOM 708 C CA . LEU A 1 89 ? 2.971 5.552 10.750 1.00 96.50 89 LEU A CA 1
ATOM 709 C C . LEU A 1 89 ? 2.923 5.752 12.278 1.00 96.50 89 LEU A C 1
ATOM 711 O O . LEU A 1 89 ? 3.945 6.118 12.868 1.00 96.50 89 LEU A O 1
ATOM 715 N N . PRO A 1 90 ? 1.797 5.411 12.936 1.00 94.75 90 PRO A N 1
ATOM 716 C CA . PRO A 1 90 ? 1.747 5.305 14.393 1.00 94.75 90 PRO A CA 1
ATOM 717 C C . PRO A 1 90 ? 2.894 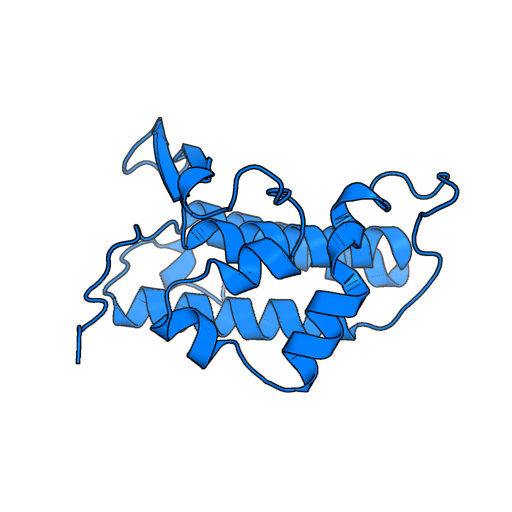4.431 14.917 1.00 94.75 90 PRO A C 1
ATOM 719 O O . PRO A 1 90 ? 3.213 3.404 14.308 1.00 94.75 90 PRO A O 1
ATOM 722 N N . THR A 1 91 ? 3.506 4.807 16.044 1.00 93.62 91 THR A N 1
ATOM 723 C CA . THR A 1 91 ? 4.758 4.196 16.5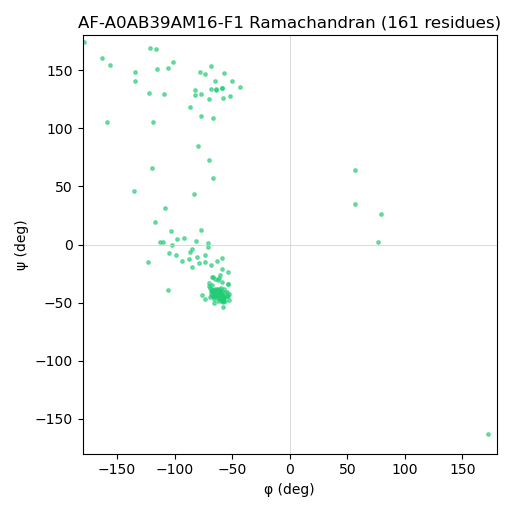35 1.00 93.62 91 THR A CA 1
ATOM 724 C C . THR A 1 91 ? 4.651 2.676 16.661 1.00 93.62 91 THR A C 1
ATOM 726 O O . THR A 1 91 ? 5.535 1.943 16.210 1.00 93.62 91 THR A O 1
ATOM 729 N N . SER A 1 92 ? 3.538 2.189 17.215 1.00 92.62 92 SER A N 1
ATOM 730 C CA . SER A 1 92 ? 3.258 0.756 17.373 1.00 92.62 92 SER A CA 1
ATOM 731 C C . SER A 1 92 ? 3.195 0.000 16.037 1.00 92.62 92 SER A C 1
ATOM 733 O O . SER A 1 92 ? 3.715 -1.114 15.922 1.00 92.62 92 SER A O 1
ATOM 735 N N . ILE A 1 93 ? 2.617 0.615 15.004 1.00 96.19 93 ILE A N 1
ATOM 736 C CA . ILE A 1 93 ? 2.515 0.050 13.653 1.00 96.19 93 ILE A CA 1
ATOM 737 C C . ILE A 1 93 ? 3.873 0.086 12.961 1.00 96.19 93 ILE A C 1
ATOM 739 O O . ILE A 1 93 ? 4.323 -0.938 12.442 1.00 96.19 93 ILE A O 1
ATOM 743 N N . LYS A 1 94 ? 4.568 1.229 13.027 1.00 96.25 94 LYS A N 1
ATOM 744 C CA . LYS A 1 94 ? 5.920 1.392 12.487 1.00 96.25 94 LYS A CA 1
ATOM 745 C C . LYS A 1 94 ? 6.851 0.314 13.028 1.00 96.25 94 LYS A C 1
ATOM 747 O O . LYS A 1 94 ? 7.525 -0.355 12.249 1.00 96.25 94 LYS A O 1
ATOM 752 N N . HIS A 1 95 ? 6.835 0.079 14.340 1.00 95.69 95 HIS A N 1
ATOM 753 C CA . HIS A 1 95 ? 7.614 -0.983 14.970 1.00 95.69 95 HIS A CA 1
ATOM 754 C C . HIS A 1 95 ? 7.247 -2.375 14.425 1.00 95.69 95 HIS A C 1
ATOM 756 O O . HIS A 1 95 ? 8.128 -3.118 14.002 1.00 95.69 95 HIS A O 1
ATOM 762 N N . LYS A 1 96 ? 5.952 -2.721 14.341 1.00 96.00 96 LYS A N 1
ATOM 763 C CA . LYS A 1 96 ? 5.494 -4.017 13.791 1.00 96.00 96 LYS A CA 1
ATOM 764 C C . LYS A 1 96 ? 5.892 -4.230 12.321 1.00 96.00 96 LYS A C 1
ATOM 766 O O . LYS A 1 96 ? 6.026 -5.381 11.886 1.00 96.00 96 LYS A O 1
ATOM 771 N N . PHE A 1 97 ? 6.042 -3.158 11.543 1.00 97.25 97 PHE A N 1
ATOM 772 C CA . PHE A 1 97 ? 6.412 -3.212 10.123 1.00 97.25 97 PHE A CA 1
ATOM 773 C C . PHE A 1 97 ? 7.921 -3.082 9.872 1.00 97.25 97 PHE A C 1
ATOM 775 O O . PHE A 1 97 ? 8.386 -3.372 8.765 1.00 97.25 97 PHE A O 1
ATOM 782 N N . SER A 1 98 ? 8.690 -2.663 10.876 1.00 95.94 98 SER A N 1
ATOM 783 C CA . SER A 1 98 ? 10.124 -2.425 10.739 1.00 95.94 98 SER A CA 1
ATOM 784 C C . SER A 1 98 ? 10.902 -3.738 10.738 1.00 95.94 98 SER A C 1
ATOM 786 O O . SER A 1 98 ? 10.734 -4.594 11.602 1.00 95.94 98 SER A O 1
ATOM 788 N N . SER A 1 99 ? 11.758 -3.888 9.737 1.00 96.00 99 SER A N 1
ATOM 789 C CA . SER A 1 99 ? 12.785 -4.919 9.605 1.00 96.00 99 SER A CA 1
ATOM 790 C C . SER A 1 99 ? 13.860 -4.370 8.670 1.00 96.00 99 SER A C 1
ATOM 792 O O . SER A 1 99 ? 13.536 -3.545 7.815 1.00 96.00 99 SER A O 1
ATOM 794 N N . ASP A 1 100 ? 15.102 -4.842 8.762 1.00 95.62 100 ASP A N 1
ATOM 795 C CA . ASP A 1 100 ? 16.181 -4.347 7.889 1.00 95.62 100 ASP A CA 1
ATOM 796 C C . ASP A 1 100 ? 15.802 -4.452 6.406 1.00 95.62 100 ASP A C 1
ATOM 798 O O . ASP A 1 100 ? 15.932 -3.497 5.641 1.00 95.62 100 ASP A O 1
ATOM 802 N N . LEU A 1 101 ? 15.220 -5.591 6.018 1.00 93.31 101 LEU A N 1
ATOM 803 C CA . LEU A 1 101 ? 14.744 -5.809 4.657 1.00 93.31 101 LEU A CA 1
ATOM 804 C C . LEU A 1 101 ? 13.627 -4.832 4.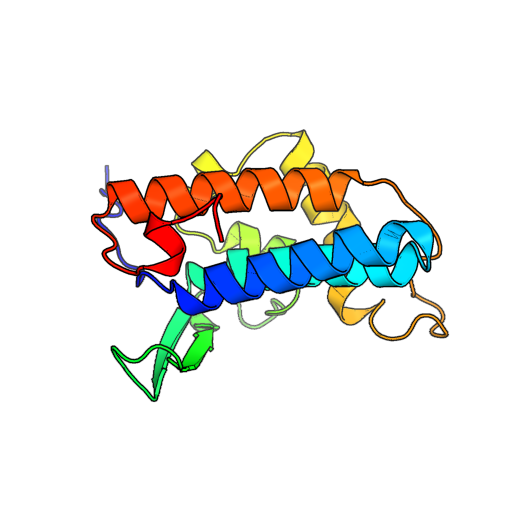265 1.00 93.31 101 LEU A C 1
ATOM 806 O O . LEU A 1 101 ? 13.632 -4.339 3.139 1.00 93.31 101 LEU A O 1
ATOM 810 N N . SER A 1 102 ? 12.666 -4.552 5.153 1.00 95.31 102 SER A N 1
ATOM 811 C CA . SER A 1 102 ? 11.568 -3.644 4.803 1.00 95.31 102 SER A CA 1
ATOM 812 C C . SER A 1 102 ? 12.042 -2.210 4.620 1.00 95.31 102 SER A C 1
ATOM 814 O O . SER A 1 102 ? 11.633 -1.566 3.660 1.00 95.31 102 SER A O 1
ATOM 816 N N . LEU A 1 103 ? 12.958 -1.741 5.467 1.00 97.00 103 LEU A N 1
ATOM 817 C CA . LEU A 1 103 ? 13.533 -0.402 5.352 1.00 97.00 103 LEU A CA 1
ATOM 818 C C . LEU A 1 103 ? 14.329 -0.240 4.050 1.00 97.00 103 LEU A C 1
ATOM 820 O O . LEU A 1 103 ? 14.145 0.748 3.343 1.00 97.00 103 LEU A O 1
ATOM 824 N N . ILE A 1 104 ? 15.139 -1.241 3.682 1.00 97.12 104 ILE A N 1
ATOM 825 C CA . ILE A 1 104 ? 15.884 -1.249 2.413 1.00 97.12 104 ILE A CA 1
ATOM 826 C C . ILE A 1 104 ? 14.932 -1.194 1.211 1.00 97.12 104 ILE A C 1
ATOM 828 O O . ILE A 1 104 ? 15.163 -0.432 0.272 1.00 97.12 104 ILE A O 1
ATOM 832 N N . LEU A 1 105 ? 13.867 -2.002 1.215 1.00 97.00 105 LEU A N 1
ATOM 833 C CA . LEU A 1 105 ? 12.909 -2.036 0.109 1.00 97.00 105 LEU A CA 1
ATOM 834 C C . LEU A 1 105 ? 12.101 -0.737 0.016 1.00 97.00 105 LEU A C 1
ATOM 836 O O . LEU A 1 105 ? 11.925 -0.219 -1.083 1.00 97.00 105 LEU A O 1
ATOM 840 N N . ILE A 1 106 ? 11.647 -0.187 1.143 1.00 97.56 106 ILE A N 1
ATOM 841 C CA . ILE A 1 106 ? 10.915 1.085 1.171 1.00 97.56 106 ILE A CA 1
ATOM 842 C C . ILE A 1 106 ? 11.779 2.215 0.610 1.00 97.56 106 ILE A C 1
ATOM 844 O O . ILE A 1 106 ? 11.305 2.951 -0.250 1.00 97.56 106 ILE A O 1
ATOM 848 N N . GLU A 1 107 ? 13.046 2.314 1.024 1.00 97.25 107 GLU A N 1
ATOM 849 C CA . GLU A 1 107 ? 13.968 3.326 0.499 1.00 97.25 107 GLU A CA 1
ATOM 850 C C . GLU A 1 107 ? 14.202 3.142 -1.005 1.00 97.25 107 GLU A C 1
ATOM 852 O O . GLU A 1 107 ? 14.103 4.093 -1.778 1.00 97.25 107 GLU A O 1
ATOM 857 N N . ARG A 1 108 ? 14.443 1.901 -1.448 1.00 95.06 108 ARG A N 1
ATOM 858 C CA . ARG A 1 108 ? 14.691 1.585 -2.861 1.00 95.06 108 ARG A CA 1
ATOM 859 C C . ARG A 1 108 ? 13.519 1.953 -3.772 1.00 95.06 108 ARG A C 1
ATOM 861 O O . ARG A 1 108 ? 13.750 2.404 -4.890 1.00 95.06 108 ARG A O 1
ATOM 868 N N . TYR A 1 109 ? 12.286 1.716 -3.327 1.00 95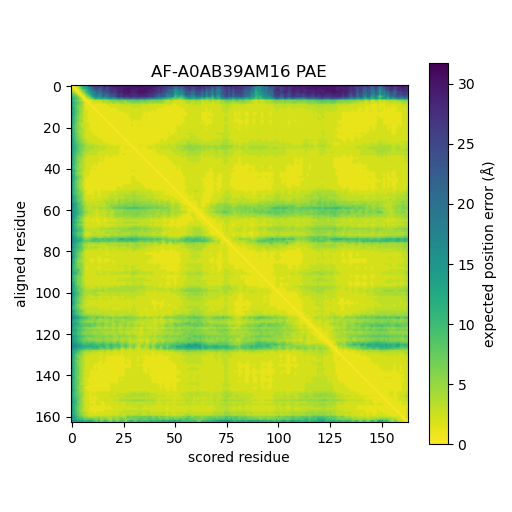.38 109 TYR A N 1
ATOM 869 C CA . TYR A 1 109 ? 11.079 1.882 -4.146 1.00 95.38 109 TYR A CA 1
ATOM 870 C C . TYR A 1 109 ? 10.296 3.165 -3.828 1.00 95.38 109 TYR A C 1
ATOM 872 O O . TYR A 1 109 ? 9.167 3.335 -4.289 1.00 95.38 109 TYR A O 1
ATOM 880 N N . ARG A 1 110 ? 10.888 4.089 -3.060 1.00 96.50 110 ARG A N 1
ATOM 881 C CA . ARG A 1 110 ? 10.203 5.241 -2.457 1.00 96.50 110 ARG A CA 1
ATOM 882 C C . ARG A 1 110 ? 9.415 6.129 -3.418 1.00 96.50 110 ARG A C 1
ATOM 884 O O . ARG A 1 110 ? 8.368 6.635 -3.033 1.00 96.50 110 ARG A O 1
ATOM 891 N N . HIS A 1 111 ? 9.883 6.285 -4.657 1.00 95.56 111 HIS A N 1
ATOM 892 C CA . HIS A 1 111 ? 9.235 7.106 -5.690 1.00 95.56 111 HIS A CA 1
ATOM 893 C C . HIS A 1 111 ? 8.621 6.280 -6.823 1.00 95.56 111 HIS A C 1
ATOM 895 O O . HIS A 1 111 ? 8.078 6.846 -7.772 1.00 95.56 111 HIS A O 1
ATOM 901 N N . THR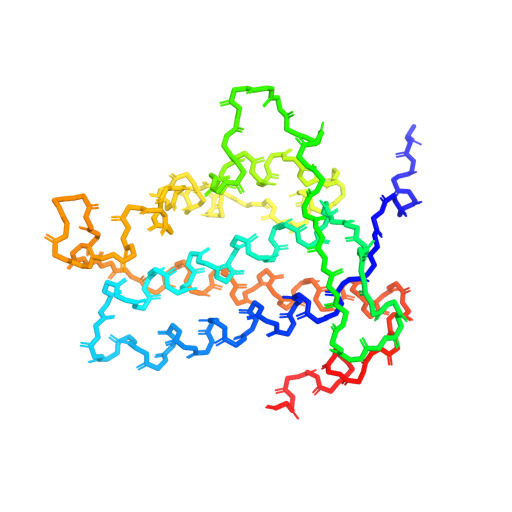 A 1 112 ? 8.690 4.946 -6.749 1.00 91.88 112 THR A N 1
ATOM 902 C CA . THR A 1 112 ? 8.349 4.069 -7.873 1.00 91.88 112 THR A CA 1
ATOM 903 C C . THR A 1 112 ? 6.916 4.253 -8.338 1.00 91.88 112 THR A C 1
ATOM 905 O O . THR A 1 112 ? 6.679 4.262 -9.543 1.00 91.88 112 THR A O 1
ATOM 908 N N . PHE A 1 113 ? 5.969 4.473 -7.422 1.00 84.00 113 PHE A N 1
ATOM 909 C CA . PHE A 1 113 ? 4.604 4.762 -7.843 1.00 84.00 113 PHE A CA 1
ATOM 910 C C . PHE A 1 113 ? 4.528 6.024 -8.703 1.00 84.00 113 PHE A C 1
ATOM 912 O O . PHE A 1 113 ? 3.826 6.000 -9.696 1.00 84.00 113 PHE A O 1
ATOM 919 N N . ILE A 1 114 ? 5.243 7.104 -8.382 1.00 87.94 114 ILE A N 1
ATOM 920 C CA . ILE A 1 114 ? 5.156 8.365 -9.136 1.00 87.94 114 ILE A CA 1
ATOM 921 C C . ILE A 1 114 ? 5.911 8.264 -10.465 1.00 87.94 114 ILE A C 1
ATOM 923 O O . ILE A 1 114 ? 5.395 8.715 -11.491 1.00 87.94 114 ILE A O 1
ATOM 927 N N . GLU A 1 115 ? 7.110 7.678 -10.431 1.00 90.94 115 GLU A N 1
ATOM 928 C CA . GLU A 1 115 ? 8.078 7.655 -11.536 1.00 90.94 115 GLU A CA 1
ATOM 929 C C . GLU A 1 115 ? 7.845 6.521 -12.540 1.00 90.94 115 GLU A C 1
ATOM 931 O O . GLU A 1 115 ? 8.351 6.580 -13.654 1.00 90.94 115 GLU A O 1
ATOM 936 N N . SER A 1 116 ? 7.107 5.473 -12.160 1.00 88.88 116 SER A N 1
ATOM 937 C CA . SER A 1 116 ? 6.881 4.289 -13.005 1.00 88.88 116 SER A CA 1
ATOM 938 C C . SER A 1 116 ? 5.413 4.071 -13.384 1.00 88.88 116 SER A C 1
ATOM 940 O O . SER A 1 116 ? 5.053 2.974 -13.804 1.00 88.88 116 SER A O 1
ATOM 942 N N . ARG A 1 117 ? 4.555 5.102 -13.283 1.00 85.75 117 ARG A N 1
ATOM 943 C CA . ARG A 1 117 ? 3.161 5.035 -13.790 1.00 85.75 117 ARG A CA 1
ATOM 944 C C . ARG A 1 117 ? 3.122 4.798 -15.289 1.00 85.75 117 ARG A C 1
ATOM 946 O O . ARG A 1 117 ? 2.260 4.078 -15.784 1.00 85.75 117 ARG A O 1
ATOM 953 N N . TYR A 1 118 ? 4.056 5.421 -15.996 1.00 89.88 118 TYR A N 1
ATOM 954 C CA . TYR A 1 118 ? 4.148 5.388 -17.441 1.00 89.88 118 TYR A CA 1
ATOM 955 C C . TYR A 1 118 ? 5.477 4.754 -17.835 1.00 89.88 118 TYR A C 1
ATOM 957 O O . TYR A 1 118 ? 6.535 5.366 -17.732 1.00 89.88 118 TYR A O 1
ATOM 965 N N . ILE A 1 119 ? 5.426 3.507 -18.300 1.00 89.06 119 ILE A N 1
ATOM 966 C CA . ILE A 1 119 ? 6.626 2.698 -18.579 1.00 89.06 119 ILE A CA 1
ATOM 967 C C . ILE A 1 119 ? 7.533 3.257 -19.687 1.00 89.06 119 ILE A C 1
ATOM 969 O O . ILE A 1 119 ? 8.661 2.802 -19.837 1.00 89.06 119 ILE A O 1
ATOM 973 N N . TYR A 1 120 ? 7.047 4.217 -20.475 1.00 89.38 120 TYR A N 1
ATOM 974 C CA . TYR A 1 120 ? 7.818 4.889 -21.521 1.00 89.38 120 TYR A CA 1
ATOM 975 C C . TYR A 1 120 ? 8.613 6.100 -21.004 1.00 89.38 120 TYR A C 1
ATOM 977 O O . TYR A 1 120 ? 9.362 6.709 -21.767 1.00 89.38 120 TYR A O 1
ATOM 985 N N . GLU A 1 121 ? 8.437 6.500 -19.742 1.00 92.38 121 GLU A N 1
ATOM 986 C CA . GLU A 1 121 ? 9.158 7.635 -19.169 1.00 92.38 121 GLU A CA 1
ATOM 987 C C . GLU A 1 121 ? 10.592 7.260 -18.789 1.00 92.38 121 GLU A C 1
ATOM 989 O O . GLU A 1 121 ? 10.888 6.143 -18.375 1.00 92.38 121 GLU A O 1
ATOM 994 N N . LYS A 1 122 ? 11.503 8.235 -18.892 1.00 91.62 122 LYS A N 1
ATOM 995 C CA . LYS A 1 122 ? 12.948 8.046 -18.682 1.00 91.62 122 LYS A CA 1
ATOM 996 C C . LYS A 1 122 ? 13.305 7.404 -17.334 1.00 91.62 122 LYS A C 1
ATOM 998 O O . LYS A 1 122 ? 14.296 6.685 -17.254 1.00 91.62 122 LYS A O 1
ATOM 1003 N N . ASN A 1 123 ? 12.531 7.701 -16.292 1.00 88.81 123 ASN A N 1
ATOM 1004 C CA . ASN A 1 123 ? 12.790 7.239 -14.928 1.00 88.81 123 ASN A CA 1
ATOM 1005 C C . ASN A 1 123 ? 11.965 5.995 -14.559 1.00 88.81 123 ASN A C 1
ATOM 1007 O O . ASN A 1 123 ? 12.017 5.550 -13.414 1.00 88.81 123 ASN A O 1
ATOM 1011 N N . ALA A 1 124 ? 11.203 5.435 -15.503 1.00 88.75 124 ALA A N 1
ATOM 1012 C CA . ALA A 1 124 ? 10.419 4.243 -15.247 1.00 88.75 124 ALA A CA 1
ATOM 1013 C C . ALA A 1 124 ? 11.332 3.049 -14.958 1.00 88.75 124 ALA A C 1
ATOM 1015 O O . ALA A 1 124 ? 12.372 2.848 -15.591 1.00 88.75 124 ALA A O 1
ATOM 1016 N N . ILE A 1 125 ? 10.923 2.223 -13.999 1.00 88.19 125 ILE A N 1
ATOM 1017 C CA . ILE A 1 125 ? 11.653 1.011 -13.665 1.00 88.19 125 ILE A CA 1
ATOM 1018 C C . ILE A 1 125 ? 11.638 0.039 -14.852 1.00 88.19 125 ILE A C 1
ATOM 1020 O O . ILE A 1 125 ? 10.594 -0.202 -15.455 1.00 88.19 125 ILE A O 1
ATOM 1024 N N . THR A 1 126 ? 12.785 -0.545 -15.193 1.00 84.50 126 THR A N 1
ATOM 1025 C CA . THR A 1 126 ? 12.935 -1.440 -16.360 1.00 84.50 126 THR A CA 1
ATOM 1026 C C . THR A 1 126 ? 13.027 -2.923 -15.992 1.00 84.50 126 THR A C 1
ATOM 1028 O O . THR A 1 126 ? 13.004 -3.783 -16.868 1.00 84.50 126 THR A O 1
ATOM 1031 N N . GLY A 1 127 ? 13.110 -3.245 -14.700 1.00 85.19 127 GLY A N 1
ATOM 1032 C CA . GLY A 1 127 ? 13.193 -4.613 -14.197 1.00 85.19 127 GLY A CA 1
ATOM 1033 C C . GLY A 1 127 ? 13.245 -4.662 -12.671 1.00 85.19 127 GLY A C 1
ATOM 1034 O O . GLY A 1 127 ? 13.334 -3.634 -12.001 1.00 85.19 127 GLY A O 1
ATOM 1035 N N . GLY A 1 128 ? 13.199 -5.861 -12.093 1.00 88.25 128 GLY A N 1
ATOM 1036 C CA . GLY A 1 128 ? 13.264 -6.017 -10.644 1.00 88.25 128 GLY A CA 1
ATOM 1037 C C . GLY A 1 128 ? 13.003 -7.439 -10.174 1.00 88.25 128 GLY A C 1
ATOM 1038 O O . GLY A 1 128 ? 13.089 -8.390 -10.944 1.00 88.25 128 GLY A O 1
ATOM 1039 N N . THR A 1 129 ? 12.703 -7.566 -8.885 1.00 93.56 129 THR A N 1
ATOM 1040 C CA . THR A 1 129 ? 12.376 -8.831 -8.218 1.00 93.56 129 THR A CA 1
ATOM 1041 C C . THR A 1 129 ? 10.984 -8.741 -7.592 1.00 93.56 129 THR A C 1
ATOM 1043 O O . THR A 1 129 ? 10.425 -7.651 -7.462 1.00 93.56 129 THR A O 1
ATOM 1046 N N . THR A 1 130 ? 10.444 -9.872 -7.138 1.00 96.06 130 THR A N 1
ATOM 1047 C CA . THR A 1 130 ? 9.168 -9.930 -6.403 1.00 96.06 130 THR A CA 1
ATOM 1048 C C . THR A 1 130 ? 9.260 -9.359 -4.985 1.00 96.06 130 THR A C 1
ATOM 1050 O O . THR A 1 130 ? 8.250 -9.275 -4.298 1.00 96.06 130 THR A O 1
ATOM 1053 N N . ALA A 1 131 ? 10.436 -8.909 -4.532 1.00 96.81 131 ALA A N 1
ATOM 1054 C CA . ALA A 1 131 ? 10.675 -8.553 -3.133 1.00 96.81 131 ALA A CA 1
ATOM 1055 C C . ALA A 1 131 ? 9.722 -7.471 -2.592 1.00 96.81 131 ALA A C 1
ATOM 1057 O O . ALA A 1 131 ? 9.288 -7.563 -1.443 1.00 96.81 131 ALA A O 1
ATOM 1058 N N . LEU A 1 132 ? 9.374 -6.464 -3.406 1.00 96.88 132 LEU A N 1
ATOM 1059 C CA . LEU A 1 132 ? 8.393 -5.443 -3.020 1.00 96.88 132 LEU A CA 1
ATOM 1060 C C . LEU A 1 132 ? 6.999 -6.059 -2.843 1.00 96.88 132 LEU A C 1
ATOM 1062 O O . LEU A 1 132 ? 6.362 -5.831 -1.821 1.00 96.88 132 LEU A O 1
ATOM 1066 N N . MET A 1 133 ? 6.563 -6.884 -3.796 1.00 97.88 133 MET A N 1
ATOM 1067 C CA . MET A 1 133 ? 5.287 -7.606 -3.753 1.00 97.88 133 MET A CA 1
ATOM 1068 C C . MET A 1 133 ? 5.204 -8.528 -2.526 1.00 97.88 133 MET A C 1
ATOM 1070 O O . MET A 1 133 ? 4.236 -8.466 -1.768 1.00 97.88 133 MET A O 1
ATOM 1074 N N . ASP A 1 134 ? 6.259 -9.301 -2.259 1.00 98.25 134 ASP A N 1
ATOM 1075 C CA . ASP A 1 134 ? 6.347 -10.213 -1.113 1.00 98.25 134 ASP A CA 1
ATOM 1076 C C . ASP A 1 134 ? 6.337 -9.453 0.223 1.00 98.25 134 ASP A C 1
ATOM 1078 O O . ASP A 1 134 ? 5.732 -9.881 1.212 1.00 98.25 134 ASP A O 1
ATOM 1082 N N . MET A 1 135 ? 6.996 -8.292 0.287 1.00 98.19 135 MET A N 1
ATOM 1083 C CA . MET A 1 135 ? 6.922 -7.411 1.449 1.00 98.19 135 MET A CA 1
ATOM 1084 C C . MET A 1 135 ? 5.514 -6.847 1.638 1.00 98.19 135 MET A C 1
ATOM 1086 O O . MET A 1 135 ? 4.978 -6.972 2.738 1.00 98.19 135 MET A O 1
ATOM 1090 N N . THR A 1 136 ? 4.905 -6.279 0.596 1.00 98.44 136 THR A N 1
ATOM 1091 C CA . THR A 1 136 ? 3.553 -5.712 0.659 1.00 98.44 136 THR A CA 1
ATOM 1092 C C . THR A 1 136 ? 2.533 -6.766 1.084 1.00 98.44 136 THR A C 1
ATOM 1094 O O . THR A 1 136 ? 1.738 -6.503 1.980 1.00 98.44 136 THR A O 1
ATOM 1097 N N . SER A 1 137 ? 2.621 -7.993 0.556 1.00 98.50 137 SER A N 1
ATOM 1098 C CA . SER A 1 137 ? 1.784 -9.130 0.969 1.00 98.50 137 SER A CA 1
ATOM 1099 C C . SER A 1 137 ? 1.912 -9.444 2.464 1.00 98.50 137 SER A C 1
ATOM 1101 O O . SER A 1 137 ? 0.913 -9.609 3.167 1.00 98.50 137 SER A O 1
ATOM 1103 N N . ARG A 1 138 ? 3.140 -9.472 3.002 1.00 98.31 138 ARG A N 1
ATOM 1104 C CA . ARG A 1 138 ? 3.371 -9.695 4.441 1.00 98.31 138 ARG A CA 1
ATOM 1105 C C . ARG A 1 138 ? 2.822 -8.561 5.303 1.00 98.31 138 ARG A C 1
ATOM 1107 O O . ARG A 1 138 ? 2.251 -8.835 6.357 1.00 98.31 138 ARG A O 1
ATOM 1114 N N . LEU A 1 139 ? 3.007 -7.307 4.887 1.00 98.56 139 LEU A N 1
ATOM 1115 C CA . LEU A 1 139 ? 2.485 -6.154 5.623 1.00 98.56 139 LEU A CA 1
ATOM 1116 C C . LEU A 1 139 ? 0.955 -6.115 5.581 1.00 98.56 139 LEU A C 1
ATOM 1118 O O . LEU A 1 139 ? 0.345 -5.871 6.615 1.00 98.56 139 LEU A O 1
ATOM 1122 N N . LEU A 1 140 ? 0.337 -6.456 4.448 1.00 98.69 140 LEU A N 1
ATOM 1123 C CA . LEU A 1 140 ? -1.114 -6.585 4.311 1.00 98.69 140 LEU A CA 1
ATOM 1124 C C . LEU A 1 140 ? -1.677 -7.619 5.290 1.00 98.69 140 LEU A C 1
ATOM 1126 O O . LEU A 1 140 ? -2.588 -7.305 6.051 1.00 98.69 140 LEU A O 1
ATOM 1130 N N . LYS A 1 141 ? -1.076 -8.814 5.350 1.00 98.44 141 LYS A N 1
ATOM 1131 C CA . LYS A 1 141 ? -1.463 -9.857 6.316 1.00 98.44 141 LYS A CA 1
ATOM 1132 C C . LYS A 1 141 ? -1.355 -9.366 7.760 1.00 98.44 141 LYS A C 1
ATOM 1134 O O . LYS A 1 141 ? -2.280 -9.567 8.538 1.00 98.44 141 LYS A O 1
ATOM 1139 N N . LYS A 1 142 ? -0.263 -8.669 8.107 1.00 98.19 142 LYS A N 1
ATOM 1140 C CA . LYS A 1 142 ? -0.106 -8.049 9.434 1.00 98.19 142 LYS A CA 1
ATOM 1141 C C . LYS A 1 142 ? -1.200 -7.017 9.713 1.00 98.19 142 LYS A C 1
ATOM 1143 O O . LYS A 1 142 ? -1.744 -7.015 10.812 1.00 98.19 142 LYS A O 1
ATOM 1148 N N . THR A 1 143 ? -1.530 -6.156 8.749 1.00 98.31 143 THR A N 1
ATOM 1149 C CA . THR A 1 143 ? -2.606 -5.163 8.889 1.00 98.31 143 THR A CA 1
ATOM 1150 C C . THR A 1 143 ? -3.948 -5.831 9.150 1.00 98.31 143 THR A C 1
ATOM 1152 O O . THR A 1 143 ? -4.653 -5.418 10.063 1.00 98.31 143 THR A O 1
ATOM 1155 N N . ILE A 1 144 ? -4.277 -6.888 8.406 1.00 98.31 144 ILE A N 1
ATOM 1156 C CA . ILE A 1 144 ? -5.519 -7.648 8.587 1.00 98.31 144 ILE A CA 1
ATOM 1157 C C . ILE A 1 144 ? -5.580 -8.252 9.994 1.00 98.31 144 ILE A C 1
ATOM 1159 O O . ILE A 1 144 ? -6.578 -8.061 10.685 1.00 98.31 144 ILE A O 1
ATOM 1163 N N . SER A 1 145 ? -4.499 -8.879 10.478 1.00 98.00 145 SER A N 1
ATOM 1164 C CA . SER A 1 145 ? -4.435 -9.371 11.863 1.00 98.00 145 SER A CA 1
ATOM 1165 C C . SER A 1 145 ? -4.662 -8.254 12.886 1.00 98.00 145 SER A C 1
ATOM 1167 O O . SER A 1 145 ? -5.461 -8.423 13.799 1.00 98.00 145 SER A O 1
ATOM 1169 N N . ILE A 1 146 ? -4.037 -7.086 12.701 1.00 96.94 146 ILE A N 1
ATOM 1170 C CA . ILE A 1 146 ? -4.226 -5.920 13.582 1.00 96.94 146 ILE A CA 1
ATOM 1171 C C . ILE A 1 146 ? -5.682 -5.435 13.553 1.00 96.94 146 ILE A C 1
ATOM 1173 O O . ILE A 1 146 ? -6.231 -5.072 14.590 1.00 96.94 146 ILE A O 1
ATOM 1177 N N . TYR A 1 147 ? -6.322 -5.410 12.383 1.00 97.06 147 TYR A N 1
ATOM 1178 C CA . TYR A 1 147 ? -7.722 -4.999 12.251 1.00 97.06 147 TYR A CA 1
ATOM 1179 C C . TYR A 1 147 ? -8.648 -5.972 12.990 1.00 97.06 147 TYR A C 1
ATOM 1181 O O . TYR A 1 147 ? -9.530 -5.531 13.726 1.00 97.06 147 TYR A O 1
ATOM 1189 N N . LEU A 1 148 ? -8.418 -7.280 12.855 1.00 97.50 148 LEU A N 1
ATOM 1190 C CA . LEU A 1 148 ? -9.164 -8.315 13.575 1.00 97.50 148 LEU A CA 1
ATOM 1191 C C . LEU A 1 148 ? -8.954 -8.221 15.095 1.00 97.50 148 LEU A C 1
ATOM 1193 O O . LEU A 1 148 ? -9.928 -8.249 15.843 1.00 97.50 148 LEU A O 1
ATOM 1197 N N . GLU A 1 149 ? -7.714 -8.027 15.556 1.00 95.94 149 GLU A N 1
ATOM 1198 C CA . GLU A 1 149 ? -7.378 -7.808 16.976 1.00 95.94 149 GLU A CA 1
ATOM 1199 C C . GLU A 1 149 ? -8.082 -6.568 17.559 1.00 95.94 149 GLU A C 1
ATOM 1201 O O . GLU A 1 149 ? -8.458 -6.555 18.730 1.00 95.94 149 GLU A O 1
ATOM 1206 N N . ARG A 1 150 ? -8.310 -5.537 16.735 1.00 94.25 150 ARG A N 1
ATOM 1207 C CA . ARG A 1 150 ? -9.067 -4.324 17.089 1.00 94.25 150 ARG A CA 1
ATOM 1208 C C . ARG A 1 150 ? -10.590 -4.480 16.999 1.00 94.25 150 ARG A C 1
ATOM 1210 O O . ARG A 1 150 ? -11.301 -3.500 17.208 1.00 94.25 150 ARG A O 1
ATOM 1217 N N . GLY A 1 151 ? -11.098 -5.669 16.674 1.00 95.56 151 GLY A N 1
ATOM 1218 C CA . GLY A 1 151 ? -12.533 -5.939 16.576 1.00 95.56 151 GLY A CA 1
ATOM 1219 C C . GLY A 1 151 ? -13.186 -5.452 15.280 1.00 95.56 151 GLY A C 1
ATOM 1220 O O . GLY A 1 151 ? -14.381 -5.164 15.280 1.00 95.56 151 GLY A O 1
ATOM 1221 N N . CYS A 1 152 ? -12.435 -5.342 14.178 1.00 94.88 152 CYS A N 1
ATOM 1222 C CA . CYS A 1 152 ? -13.005 -5.013 12.871 1.00 94.88 152 CYS A CA 1
ATOM 1223 C C . CYS A 1 152 ? -14.078 -6.038 12.460 1.00 94.88 152 CYS A C 1
ATOM 1225 O O . CYS A 1 152 ? -13.825 -7.243 12.436 1.00 94.88 152 CYS A O 1
ATOM 1227 N N . THR A 1 153 ? -15.276 -5.555 12.123 1.00 94.94 153 THR A N 1
ATOM 1228 C CA . THR A 1 153 ? -16.429 -6.385 11.731 1.00 94.94 153 THR A CA 1
ATOM 1229 C C . THR A 1 153 ? -16.676 -6.425 10.224 1.00 94.94 153 THR A C 1
ATOM 1231 O O . THR A 1 153 ? -17.610 -7.099 9.784 1.00 94.94 153 THR A O 1
ATOM 1234 N N . ASP A 1 154 ? -15.852 -5.726 9.444 1.00 95.69 154 ASP A N 1
ATOM 1235 C CA . ASP A 1 154 ? -15.942 -5.698 7.989 1.00 95.69 154 ASP A CA 1
ATOM 1236 C C . ASP A 1 154 ? -15.809 -7.106 7.390 1.00 95.69 154 ASP A C 1
ATOM 1238 O O . ASP A 1 154 ? -14.953 -7.898 7.796 1.00 95.69 154 ASP A O 1
ATOM 1242 N N . GLN A 1 155 ? -16.685 -7.436 6.439 1.00 94.94 155 GLN A N 1
ATOM 1243 C CA . GLN A 1 155 ? -16.776 -8.797 5.908 1.00 94.94 155 GLN A CA 1
ATOM 1244 C C . GLN A 1 155 ? -15.567 -9.170 5.056 1.00 94.94 155 GLN A C 1
ATOM 1246 O O . GLN A 1 155 ? -15.128 -10.315 5.114 1.00 94.94 155 GLN A O 1
ATOM 1251 N N . TRP A 1 156 ? -15.001 -8.223 4.305 1.00 96.38 156 TRP A N 1
ATOM 1252 C CA . TRP A 1 156 ? -13.822 -8.494 3.492 1.00 96.38 156 TRP A CA 1
ATOM 1253 C C . TRP A 1 156 ? -12.623 -8.825 4.388 1.00 96.38 156 TRP A C 1
ATOM 1255 O O . TRP A 1 156 ? -11.951 -9.837 4.189 1.00 96.38 156 TRP A O 1
ATOM 1265 N N . ILE A 1 157 ? -12.420 -8.040 5.454 1.00 97.62 157 ILE A N 1
ATOM 1266 C CA . ILE A 1 157 ? -11.367 -8.292 6.452 1.00 97.62 157 ILE A CA 1
ATOM 1267 C C . ILE A 1 157 ? -11.550 -9.655 7.131 1.00 97.62 157 ILE A C 1
ATOM 1269 O O . ILE A 1 157 ? -10.573 -10.378 7.319 1.00 97.62 157 ILE A O 1
ATOM 1273 N N . LYS A 1 158 ? -12.786 -10.017 7.499 1.00 97.38 158 LYS A N 1
ATOM 1274 C CA . LYS A 1 158 ? -13.088 -11.289 8.175 1.00 97.38 158 LYS A CA 1
ATOM 1275 C C . LYS A 1 158 ? -12.934 -12.517 7.284 1.00 97.38 158 LYS A C 1
ATOM 1277 O O . LYS A 1 158 ? -12.582 -13.574 7.800 1.00 97.38 158 LYS A O 1
ATOM 1282 N N . ASN A 1 159 ? -13.229 -12.387 5.994 1.00 96.81 159 ASN A N 1
ATOM 1283 C CA . ASN A 1 159 ? -13.198 -13.506 5.056 1.00 96.81 159 ASN A CA 1
ATOM 1284 C C . ASN A 1 159 ? -11.810 -13.724 4.443 1.00 96.81 159 ASN A C 1
ATOM 1286 O O . ASN A 1 159 ? -11.573 -14.768 3.850 1.00 96.81 159 ASN A O 1
ATOM 1290 N N . TYR A 1 160 ? -10.874 -12.781 4.589 1.00 96.00 160 TYR A N 1
ATOM 1291 C CA . TYR A 1 160 ? -9.509 -12.958 4.100 1.00 96.00 160 TYR A CA 1
ATOM 1292 C C . TYR A 1 160 ? -8.824 -14.190 4.738 1.00 96.00 160 TYR A C 1
ATOM 1294 O O . TYR A 1 160 ? -8.848 -14.328 5.964 1.00 96.00 160 TYR A O 1
ATOM 1302 N N . PRO A 1 161 ? -8.121 -15.042 3.960 1.00 91.69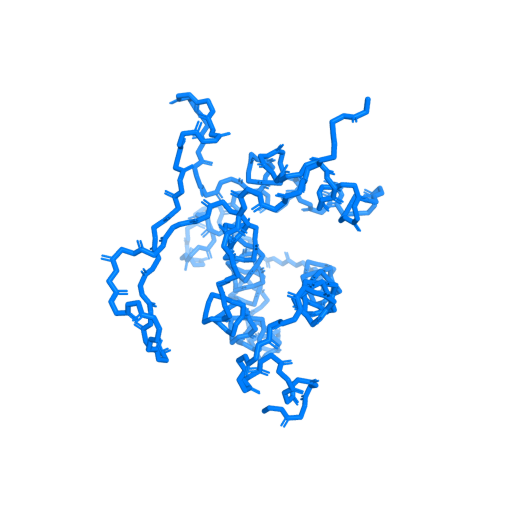 161 PRO A N 1
ATOM 1303 C CA . PRO A 1 161 ? -7.762 -14.879 2.546 1.00 91.69 161 PRO A CA 1
ATOM 1304 C C . PRO A 1 161 ? -8.749 -15.482 1.531 1.00 91.69 161 PRO A C 1
ATOM 1306 O O . PRO A 1 161 ? -8.446 -15.449 0.341 1.00 91.69 161 PRO A O 1
ATOM 1309 N N . ASP A 1 162 ? -9.894 -16.009 1.962 1.00 91.19 162 ASP A N 1
ATOM 1310 C CA . ASP A 1 162 ? -10.890 -16.696 1.124 1.00 91.19 162 ASP A CA 1
ATOM 1311 C C . ASP A 1 162 ? -11.842 -15.708 0.411 1.00 91.19 162 ASP A C 1
ATOM 1313 O O . ASP A 1 162 ? -13.062 -15.889 0.391 1.00 91.19 162 ASP A O 1
ATOM 1317 N N . VAL A 1 163 ? -11.269 -14.629 -0.136 1.00 85.19 163 VAL A N 1
ATOM 1318 C CA . VAL A 1 163 ? -11.958 -13.514 -0.819 1.00 85.19 163 VAL A CA 1
ATOM 1319 C C . VAL A 1 163 ? -11.858 -13.585 -2.336 1.00 85.19 163 VAL A C 1
ATOM 1321 O O . VAL A 1 163 ? -10.809 -14.036 -2.855 1.00 85.19 163 VAL A O 1
#

pLDDT: mean 93.18, std 9.94, range [37.88, 98.69]

Foldseek 3Di:
DPDPPQPADQDVLLLVVLVVLLVVLVVCVVPAQLSSLLSLLVSLLSLLQRQQWDFDDPPPDSPTDIDRPCVLADPPDDSSFLQRSLVSHDPVLNVVLDDPLSNVLSVVCRCQNVQQPDVPGPSGDRHDDCSSSVSSVVSSVVSLVVCVVVVNPDPVSVCPPVD

Nearest PDB structures (foldseek):
  5fsh-assembly1_A  TM=5.955E-01  e=4.287E-01  Thermus thermophilus HB8
  8jbc-assembly1_A  TM=5.232E-01  e=1.335E+00  Thermus thermophilus HB8
  7lhf-assembly1_A  TM=1.944E-01  e=8.134E+00  Rattus norvegicus

Organism: NCBI:txid3231719

Radius of gyration: 15.57 Å; Cα contacts (8 Å, |Δi|>4): 214; chains: 1; bounding box: 37×37×50 Å

Mean predicted aligned error: 3.93 Å

Solvent-accessible surface area (backbone atoms only — not comparable to full-atom values): 9253 Å² total; per-residue (Å²): 133,86,77,83,82,66,95,45,57,89,45,65,63,43,50,52,50,18,49,52,31,37,51,51,13,62,67,27,46,87,78,35,49,35,60,9,52,23,26,20,40,44,15,39,47,40,50,45,40,37,60,45,36,42,78,76,42,53,80,98,43,91,75,51,36,72,42,71,49,67,82,67,46,59,98,87,59,53,96,71,28,40,50,55,42,50,71,52,38,55,70,74,56,36,57,76,65,60,44,75,68,48,54,54,48,36,62,73,47,19,51,37,42,75,44,18,72,48,75,87,43,94,71,22,56,87,65,86,73,63,62,59,46,59,47,37,52,54,50,50,53,51,50,47,53,52,40,51,76,72,64,57,79,52,64,69,70,68,42,56,86,82,113

Secondary structure (DSSP, 8-state):
-------S---HHHHHHHHHHHHHHHHHTTT-HHHHHHHHHHHHHHHHHGGGEEEEESTTSTT-EEEE-GGGS-TTS-TT-HHHHHHTS-HHHHHHH--HHHHHHHHHTTTHHHHSSSTTSTTS-----THHHHHHHHHHHHHHHHHHHTT---HHHHHTT--